Protein AF-A0A822GYK9-F1 (afdb_monomer_lite)

Structure (mmCIF, N/CA/C/O backbone):
data_AF-A0A822GYK9-F1
#
_entry.id   AF-A0A822GYK9-F1
#
loop_
_atom_site.group_PDB
_atom_site.id
_atom_site.type_symbol
_atom_site.label_atom_id
_atom_site.label_alt_id
_atom_site.label_comp_id
_atom_site.label_asym_id
_atom_site.label_entity_id
_atom_site.label_seq_id
_atom_site.pdbx_PDB_ins_code
_atom_site.Cartn_x
_atom_site.Cartn_y
_atom_site.Cartn_z
_atom_site.occupancy
_atom_site.B_iso_or_equiv
_atom_site.auth_seq_id
_atom_site.auth_comp_id
_atom_site.auth_asym_id
_atom_site.auth_atom_id
_atom_site.pdbx_PDB_model_num
ATOM 1 N N . LYS A 1 1 ? 25.473 5.5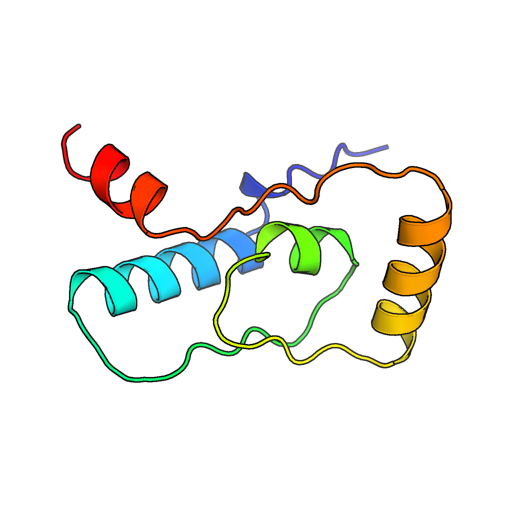69 -6.494 1.00 38.62 1 LYS A N 1
ATOM 2 C CA . LYS A 1 1 ? 24.092 5.032 -6.533 1.00 38.62 1 LYS A CA 1
ATOM 3 C C . LYS A 1 1 ? 23.459 5.454 -5.218 1.00 38.62 1 LYS A C 1
ATOM 5 O O . LYS A 1 1 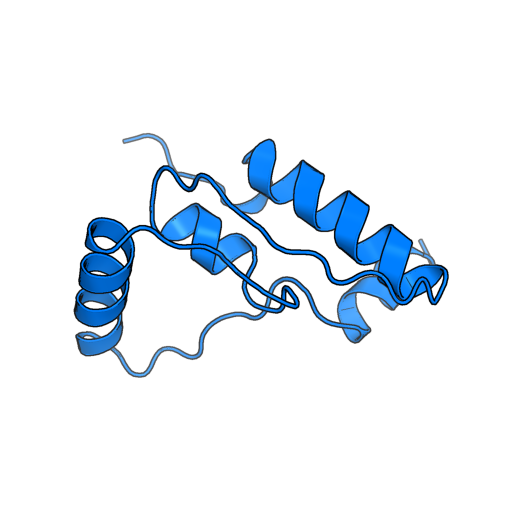? 24.000 5.057 -4.203 1.00 38.62 1 LYS A O 1
ATOM 10 N N . HIS A 1 2 ? 22.476 6.358 -5.216 1.00 43.25 2 HIS A N 1
ATOM 11 C CA . HIS A 1 2 ? 21.816 6.740 -3.964 1.00 43.25 2 HIS A CA 1
ATOM 12 C C . HIS A 1 2 ? 21.056 5.530 -3.427 1.00 43.25 2 HIS A C 1
ATOM 14 O O . HIS A 1 2 ? 20.229 4.963 -4.146 1.00 43.25 2 HIS A O 1
ATOM 20 N N . ASP A 1 3 ? 21.376 5.128 -2.202 1.00 54.81 3 ASP A N 1
ATOM 21 C CA . ASP A 1 3 ? 20.589 4.150 -1.470 1.00 54.81 3 ASP A CA 1
ATOM 22 C C . ASP A 1 3 ? 19.189 4.727 -1.276 1.00 54.81 3 ASP A C 1
ATOM 24 O O . ASP A 1 3 ? 19.000 5.791 -0.692 1.00 54.81 3 ASP A O 1
ATOM 28 N N . PHE A 1 4 ? 18.199 4.063 -1.868 1.00 64.31 4 PHE A N 1
ATOM 29 C CA . PHE A 1 4 ? 16.803 4.430 -1.685 1.00 64.31 4 PHE A CA 1
ATOM 30 C C . PHE A 1 4 ? 16.375 3.929 -0.308 1.00 64.31 4 PHE A C 1
ATOM 32 O O . PHE A 1 4 ? 16.105 2.734 -0.160 1.00 64.31 4 PHE A O 1
ATOM 39 N N . ASN A 1 5 ? 16.335 4.825 0.678 1.00 79.94 5 ASN A N 1
ATOM 40 C CA . ASN A 1 5 ? 15.740 4.532 1.972 1.00 79.94 5 ASN A CA 1
ATOM 41 C C . ASN A 1 5 ? 14.213 4.651 1.856 1.00 79.94 5 ASN A C 1
ATOM 43 O O . ASN A 1 5 ? 13.670 5.739 1.672 1.00 79.94 5 ASN A O 1
ATOM 47 N N . ILE A 1 6 ? 13.526 3.511 1.941 1.00 81.06 6 ILE A N 1
ATOM 48 C CA . ILE A 1 6 ? 12.063 3.416 1.840 1.00 81.06 6 ILE A CA 1
ATOM 49 C C . ILE A 1 6 ? 11.378 4.270 2.920 1.00 81.06 6 ILE A C 1
ATOM 51 O O . ILE A 1 6 ? 10.323 4.846 2.665 1.00 81.06 6 ILE A O 1
ATOM 55 N N . GLU A 1 7 ? 11.989 4.383 4.102 1.00 75.50 7 GLU A N 1
ATOM 56 C CA . GLU A 1 7 ? 11.429 5.111 5.247 1.00 75.50 7 GLU A CA 1
ATOM 57 C C . GLU A 1 7 ? 11.540 6.636 5.115 1.00 75.50 7 GLU A C 1
ATOM 59 O O . GLU A 1 7 ? 10.805 7.362 5.783 1.00 75.50 7 GLU A O 1
ATOM 64 N N . GLU A 1 8 ? 12.423 7.123 4.242 1.00 86.38 8 GLU A N 1
ATOM 65 C CA . GLU A 1 8 ? 12.638 8.553 3.988 1.00 86.38 8 GLU A CA 1
ATOM 66 C C . GLU A 1 8 ? 11.867 9.057 2.761 1.00 86.38 8 GLU A C 1
ATOM 68 O O . GLU A 1 8 ? 11.862 10.258 2.480 1.00 86.38 8 GLU A O 1
ATOM 73 N N . ASP A 1 9 ? 11.196 8.168 2.018 1.00 91.06 9 ASP A N 1
ATOM 74 C CA . ASP A 1 9 ? 10.379 8.588 0.885 1.00 91.06 9 ASP A CA 1
ATOM 75 C C . ASP A 1 9 ? 9.168 9.403 1.387 1.00 91.06 9 ASP A C 1
ATOM 77 O O . ASP A 1 9 ? 8.337 8.892 2.148 1.00 91.06 9 ASP A O 1
ATOM 81 N N . PRO A 1 10 ? 9.009 10.667 0.952 1.00 91.75 10 PRO A N 1
ATOM 82 C CA . PRO A 1 10 ? 7.979 11.553 1.489 1.00 91.75 10 PRO A CA 1
ATOM 83 C C . PRO A 1 10 ? 6.558 11.059 1.186 1.00 91.75 10 PRO A C 1
ATOM 85 O O . PRO A 1 10 ? 5.631 11.324 1.957 1.00 91.75 10 PRO A O 1
ATOM 88 N N . GLY A 1 11 ? 6.370 10.324 0.084 1.00 91.56 11 GLY A N 1
ATOM 89 C CA . GLY A 1 11 ? 5.096 9.702 -0.260 1.00 91.56 11 GLY A CA 1
ATOM 90 C C . GLY A 1 11 ? 4.766 8.552 0.687 1.00 91.56 11 GLY A C 1
ATOM 91 O O . GLY A 1 11 ? 3.670 8.520 1.253 1.00 91.56 11 GLY A O 1
ATOM 92 N N . VAL A 1 12 ? 5.733 7.659 0.923 1.00 92.00 12 VAL A N 1
ATOM 93 C CA . VAL A 1 12 ? 5.602 6.537 1.868 1.00 92.00 12 VAL A CA 1
ATOM 94 C C . VAL A 1 12 ? 5.336 7.049 3.286 1.00 92.00 12 VAL A C 1
ATOM 96 O O . VAL A 1 12 ? 4.381 6.604 3.927 1.00 92.00 12 VAL A O 1
ATOM 99 N N . MET A 1 13 ? 6.097 8.041 3.759 1.00 91.94 13 MET A N 1
ATOM 100 C CA . MET A 1 13 ? 5.888 8.668 5.071 1.00 91.94 13 MET A CA 1
ATOM 101 C C . MET A 1 13 ? 4.482 9.265 5.214 1.00 91.94 13 MET A C 1
ATOM 103 O O . MET A 1 13 ? 3.816 9.070 6.236 1.00 91.94 13 MET A O 1
ATOM 107 N N . SER A 1 14 ? 4.016 9.991 4.192 1.00 93.19 14 SER A N 1
ATOM 108 C CA . SER A 1 14 ? 2.707 10.648 4.210 1.00 93.19 14 SER A CA 1
ATOM 109 C C . SER A 1 14 ? 1.571 9.632 4.320 1.00 93.19 14 SER A C 1
ATOM 111 O O . SER A 1 14 ? 0.741 9.728 5.229 1.00 93.19 14 SER A O 1
ATOM 113 N N . VAL A 1 15 ? 1.570 8.615 3.451 1.00 93.94 15 VAL A N 1
ATOM 114 C CA . VAL A 1 15 ? 0.540 7.566 3.456 1.00 93.94 15 VAL A CA 1
ATOM 115 C C . VAL A 1 15 ? 0.595 6.760 4.749 1.00 93.94 15 VAL A C 1
ATOM 117 O O . VAL A 1 15 ? -0.451 6.504 5.337 1.00 93.94 15 VAL A O 1
ATOM 120 N N . THR A 1 16 ? 1.790 6.439 5.251 1.00 92.50 16 THR A N 1
ATOM 121 C CA . THR A 1 16 ? 1.969 5.726 6.526 1.00 92.50 16 THR A CA 1
ATOM 122 C C . THR A 1 16 ? 1.347 6.491 7.690 1.00 92.50 16 THR A C 1
ATOM 124 O O . THR A 1 16 ? 0.595 5.925 8.483 1.00 92.50 16 THR A O 1
ATOM 127 N N . ARG A 1 17 ? 1.603 7.803 7.781 1.00 92.38 17 ARG A N 1
ATOM 128 C CA . ARG A 1 17 ? 1.023 8.658 8.825 1.00 92.38 17 ARG A CA 1
ATOM 129 C C . ARG A 1 17 ? -0.503 8.707 8.736 1.00 92.38 17 ARG A C 1
ATOM 131 O O . ARG A 1 17 ? -1.168 8.571 9.759 1.00 92.38 17 ARG A O 1
ATOM 138 N N . ILE A 1 18 ? -1.051 8.883 7.532 1.00 94.00 18 ILE A N 1
ATOM 139 C CA . ILE A 1 18 ? -2.504 8.923 7.302 1.00 94.00 18 ILE A CA 1
ATOM 140 C C . ILE A 1 18 ? -3.136 7.576 7.661 1.00 94.00 18 ILE A C 1
ATOM 142 O O . ILE A 1 18 ? -4.096 7.531 8.425 1.00 94.00 18 ILE A O 1
ATOM 146 N N . HIS A 1 19 ? -2.572 6.476 7.164 1.00 93.88 19 HIS A N 1
ATOM 147 C CA . HIS A 1 19 ? -3.051 5.128 7.437 1.00 93.88 19 HIS A CA 1
ATOM 148 C C . HIS A 1 19 ? -3.081 4.842 8.941 1.00 93.88 19 HIS A C 1
ATOM 150 O O . HIS A 1 19 ? -4.119 4.450 9.475 1.00 93.88 19 HIS A O 1
ATOM 156 N N . ASN A 1 20 ? -1.980 5.114 9.646 1.00 91.88 20 ASN A N 1
ATOM 157 C CA . ASN A 1 20 ? -1.891 4.883 11.086 1.00 91.88 20 ASN A CA 1
ATOM 158 C C . ASN A 1 20 ? -2.916 5.716 11.857 1.00 91.88 20 ASN A C 1
ATOM 160 O O . ASN A 1 20 ? -3.611 5.166 12.707 1.00 91.88 20 ASN A O 1
ATOM 164 N N . TYR A 1 21 ? -3.084 6.994 11.505 1.00 93.56 21 TYR A N 1
ATOM 165 C CA . TYR A 1 21 ? -4.104 7.847 12.114 1.00 93.56 21 TYR A CA 1
ATOM 166 C C . TYR A 1 21 ? -5.515 7.267 11.936 1.00 93.56 21 TYR A C 1
ATOM 168 O O . TYR A 1 21 ? -6.282 7.197 12.896 1.00 93.56 21 TYR A O 1
ATOM 176 N N . TYR A 1 22 ? -5.852 6.788 10.736 1.00 94.25 22 TYR A N 1
ATOM 177 C CA . TYR A 1 22 ? -7.173 6.220 10.457 1.00 94.25 22 TYR A CA 1
ATOM 178 C C . TYR A 1 22 ? -7.406 4.927 11.242 1.00 94.25 22 TYR A C 1
ATOM 180 O O . TYR A 1 22 ? -8.468 4.759 11.843 1.00 94.25 22 TYR A O 1
ATOM 188 N N . LYS A 1 23 ? -6.411 4.031 11.296 1.00 90.44 23 LYS A N 1
ATOM 189 C CA . LYS A 1 23 ? -6.530 2.766 12.037 1.00 90.44 23 LYS A CA 1
ATOM 190 C C . LYS A 1 23 ? -6.560 2.965 13.553 1.00 90.44 23 LYS A C 1
ATOM 192 O O . LYS A 1 23 ? -7.289 2.236 14.216 1.00 90.44 23 LYS A O 1
ATOM 197 N N . GLN A 1 24 ? -5.817 3.935 14.091 1.00 91.00 24 GLN A N 1
ATOM 198 C CA . GLN A 1 24 ? -5.822 4.272 15.523 1.00 91.00 24 GLN A CA 1
ATOM 199 C C . GLN A 1 24 ? -7.151 4.878 15.976 1.00 91.00 24 GLN A C 1
ATOM 201 O O . GLN A 1 24 ? -7.623 4.569 17.063 1.00 91.00 24 GLN A O 1
ATOM 206 N N . ASN A 1 25 ? -7.765 5.717 15.139 1.00 92.69 25 ASN A N 1
ATOM 207 C CA . ASN A 1 25 ? -9.033 6.382 15.448 1.00 92.69 25 ASN A CA 1
ATOM 208 C C . ASN A 1 25 ? -10.260 5.585 14.968 1.00 92.69 25 ASN A C 1
ATOM 210 O O . ASN A 1 25 ? -11.364 6.122 14.915 1.00 92.69 25 ASN A O 1
ATOM 214 N N . ASN A 1 26 ? -10.080 4.314 14.584 1.00 92.38 26 ASN A N 1
ATOM 215 C CA . ASN A 1 26 ? -11.132 3.433 14.068 1.00 92.38 26 ASN A CA 1
ATOM 216 C C . ASN A 1 26 ? -11.971 4.057 12.929 1.00 92.38 26 ASN A C 1
ATOM 218 O O . ASN A 1 26 ? -13.161 3.762 12.775 1.00 92.38 26 ASN A O 1
ATOM 222 N N . ILE A 1 27 ? -11.351 4.899 12.100 1.00 95.19 27 ILE A N 1
ATOM 223 C CA . ILE A 1 27 ? -11.991 5.511 10.936 1.00 95.19 27 ILE A CA 1
ATOM 224 C C . ILE A 1 27 ? -12.096 4.444 9.842 1.00 95.19 27 ILE A C 1
ATOM 226 O O . ILE A 1 27 ? -11.101 3.845 9.438 1.00 95.19 27 ILE A O 1
ATOM 230 N N . LYS A 1 28 ? -13.318 4.189 9.360 1.00 94.31 28 LYS A N 1
ATOM 231 C CA . LYS A 1 28 ? -13.620 3.084 8.428 1.00 94.31 28 LYS A CA 1
ATOM 232 C C . LYS A 1 28 ? -13.230 3.350 6.973 1.00 94.31 28 LYS A C 1
ATOM 234 O O . LYS A 1 28 ? -13.338 2.447 6.148 1.00 94.31 28 LYS A O 1
ATOM 239 N N . THR A 1 29 ? -12.832 4.574 6.643 1.00 96.44 29 THR A N 1
ATOM 240 C CA . THR A 1 29 ? -12.439 4.945 5.283 1.00 96.44 29 THR A CA 1
ATOM 241 C C . THR A 1 29 ? -11.264 4.092 4.818 1.00 96.44 29 THR A C 1
ATOM 243 O O . THR A 1 29 ? -10.259 3.966 5.518 1.00 96.44 29 THR A O 1
ATOM 246 N N . VAL A 1 30 ? -11.398 3.528 3.621 1.00 94.56 30 VAL A N 1
ATOM 247 C CA . VAL A 1 30 ? -10.359 2.721 2.981 1.00 94.56 30 VAL A CA 1
ATOM 248 C C . VAL A 1 30 ? -9.239 3.632 2.493 1.00 94.56 30 VAL A C 1
ATOM 250 O O . VAL A 1 30 ? -9.495 4.611 1.790 1.00 94.56 30 VAL A O 1
ATOM 253 N N . ILE A 1 31 ? -7.997 3.302 2.844 1.00 95.25 31 ILE A N 1
ATOM 254 C CA . ILE A 1 31 ? -6.824 4.027 2.356 1.00 95.25 31 ILE A CA 1
ATOM 255 C C . ILE A 1 31 ? -6.287 3.326 1.110 1.00 95.25 31 ILE A C 1
ATOM 257 O O . ILE A 1 31 ? -5.907 2.159 1.159 1.00 95.25 31 ILE A O 1
ATOM 261 N N . MET A 1 32 ? -6.244 4.052 -0.009 1.00 97.00 32 MET A N 1
ATOM 262 C CA . MET A 1 32 ? -5.729 3.543 -1.278 1.00 97.00 32 MET A CA 1
ATOM 263 C C . MET A 1 32 ? -4.523 4.361 -1.740 1.00 97.00 32 MET A C 1
ATOM 265 O O . MET A 1 32 ? -4.667 5.513 -2.149 1.00 97.00 32 MET A O 1
ATOM 269 N N . GLY A 1 33 ? -3.331 3.764 -1.687 1.00 95.38 33 GLY A N 1
ATOM 270 C CA . GLY A 1 33 ? -2.117 4.382 -2.228 1.00 95.38 33 GLY A CA 1
ATOM 271 C C . GLY A 1 33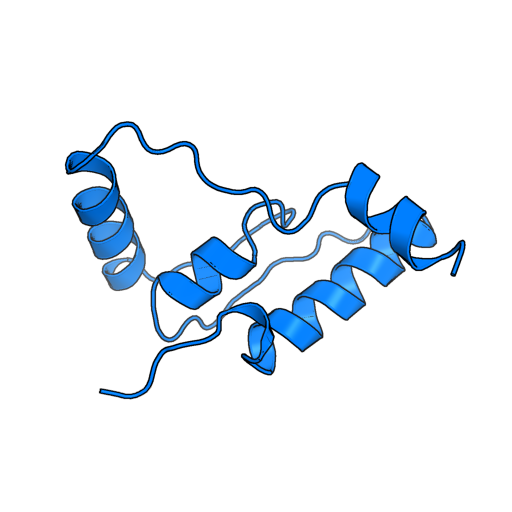 ? -2.139 4.380 -3.758 1.00 95.38 33 GLY A C 1
ATOM 272 O O . GLY A 1 33 ? -2.556 3.397 -4.367 1.00 95.38 33 GLY A O 1
ATOM 273 N N . ALA A 1 34 ? -1.693 5.459 -4.396 1.00 95.75 34 ALA A N 1
ATOM 274 C CA . ALA A 1 34 ? -1.669 5.588 -5.853 1.00 95.75 34 ALA A CA 1
ATOM 275 C C . ALA A 1 34 ? -0.460 6.413 -6.319 1.00 95.75 34 ALA A C 1
ATOM 277 O O . ALA A 1 34 ? 0.191 7.080 -5.519 1.00 95.75 34 ALA A O 1
ATOM 278 N N . SER A 1 35 ? -0.211 6.422 -7.634 1.00 94.38 35 SER A N 1
ATOM 279 C CA . SER A 1 35 ? 0.843 7.231 -8.275 1.00 94.38 35 SER A CA 1
ATOM 280 C C . SER A 1 35 ? 2.274 6.858 -7.851 1.00 94.38 35 SER A C 1
ATOM 282 O O . SER A 1 35 ? 3.085 7.698 -7.462 1.00 94.38 35 SER A O 1
ATOM 284 N N . PHE A 1 36 ? 2.602 5.571 -7.954 1.00 95.12 36 PHE A N 1
ATOM 285 C CA . PHE A 1 36 ? 3.937 5.055 -7.653 1.00 95.12 36 PHE A CA 1
ATOM 286 C C . PHE A 1 36 ? 4.951 5.383 -8.757 1.00 95.12 36 PHE A C 1
ATOM 288 O O . PHE A 1 36 ? 4.644 5.332 -9.950 1.00 95.12 36 PHE A O 1
ATOM 295 N N . ARG A 1 37 ? 6.189 5.688 -8.358 1.00 92.94 37 ARG A N 1
ATOM 296 C CA . ARG A 1 37 ? 7.327 5.935 -9.261 1.00 92.94 37 ARG A CA 1
ATOM 297 C C . ARG A 1 37 ? 8.207 4.706 -9.452 1.00 92.94 37 ARG A C 1
ATOM 299 O O . ARG A 1 37 ? 8.865 4.587 -10.481 1.00 92.94 37 ARG A O 1
ATOM 306 N N . ASN A 1 38 ? 8.236 3.814 -8.468 1.00 91.00 38 ASN A N 1
ATOM 307 C CA . ASN A 1 38 ? 9.036 2.595 -8.477 1.00 91.00 38 ASN A CA 1
ATOM 308 C C . ASN A 1 38 ? 8.416 1.534 -7.553 1.00 91.00 38 ASN A C 1
ATOM 310 O O . ASN A 1 38 ? 7.569 1.847 -6.715 1.00 91.00 38 ASN A O 1
ATOM 314 N N . ILE A 1 39 ? 8.865 0.285 -7.691 1.00 91.75 39 ILE A N 1
ATOM 315 C CA . ILE A 1 39 ? 8.365 -0.840 -6.889 1.00 91.75 39 ILE A CA 1
ATOM 316 C C . ILE A 1 39 ? 8.689 -0.712 -5.393 1.00 91.75 39 ILE A C 1
ATOM 318 O O . ILE A 1 39 ? 7.928 -1.196 -4.564 1.00 91.75 39 ILE A O 1
ATOM 322 N N . LYS A 1 40 ? 9.762 -0.000 -5.019 1.00 89.81 40 LYS A N 1
ATOM 323 C CA . LYS A 1 40 ? 10.168 0.157 -3.613 1.00 89.81 40 LYS A CA 1
ATOM 324 C C . LYS A 1 40 ? 9.159 0.977 -2.804 1.00 89.81 40 LYS A C 1
ATOM 326 O O . LYS A 1 40 ? 8.917 0.654 -1.649 1.00 89.81 40 LYS A O 1
ATOM 331 N N . GLN A 1 41 ? 8.519 1.978 -3.413 1.00 92.44 41 GLN A N 1
ATOM 332 C CA . GLN A 1 41 ? 7.414 2.720 -2.783 1.00 92.44 41 GLN A CA 1
ATOM 333 C C . GLN A 1 41 ? 6.186 1.834 -2.528 1.00 92.44 41 GLN A C 1
ATOM 335 O O . GLN A 1 41 ? 5.490 2.020 -1.534 1.00 92.44 41 GLN A O 1
ATOM 340 N N . ILE A 1 42 ? 5.926 0.870 -3.417 1.00 92.69 42 ILE A N 1
ATOM 341 C CA . ILE A 1 42 ? 4.826 -0.092 -3.264 1.00 92.69 42 ILE A CA 1
ATOM 342 C C . ILE A 1 42 ? 5.137 -1.031 -2.096 1.00 92.69 42 ILE A C 1
ATOM 344 O O . ILE A 1 42 ? 4.307 -1.201 -1.207 1.00 92.69 42 ILE A O 1
ATOM 348 N N . LEU A 1 43 ? 6.355 -1.582 -2.066 1.00 90.56 43 LEU A N 1
ATOM 349 C CA . LEU A 1 43 ? 6.821 -2.453 -0.986 1.00 90.56 43 LEU A CA 1
ATOM 350 C C . LEU A 1 43 ? 6.828 -1.729 0.368 1.00 90.56 43 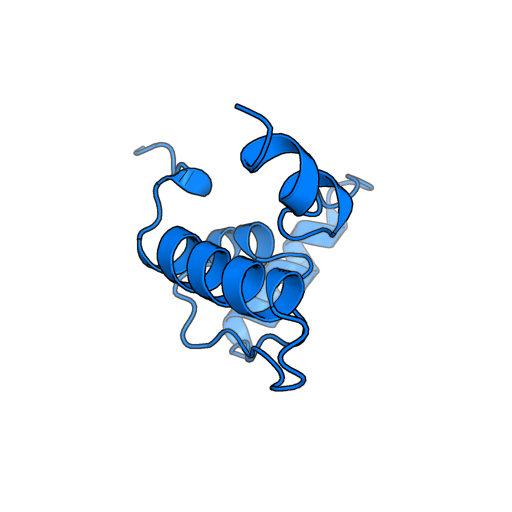LEU A C 1
ATOM 352 O O . LEU A 1 43 ? 6.375 -2.297 1.353 1.00 90.56 43 LEU A O 1
ATOM 356 N N . GLY A 1 44 ? 7.223 -0.454 0.406 1.00 89.56 44 GLY A N 1
ATOM 357 C CA . GLY A 1 44 ? 7.166 0.384 1.610 1.00 89.56 44 GLY A CA 1
ATOM 358 C C . GLY A 1 44 ? 5.764 0.650 2.158 1.00 89.56 44 GLY A C 1
ATOM 359 O O . GLY A 1 44 ? 5.624 1.123 3.281 1.00 89.56 44 GLY A O 1
ATOM 360 N N . LEU A 1 45 ? 4.722 0.341 1.385 1.00 92.44 45 LEU A N 1
ATOM 361 C CA . LEU A 1 45 ? 3.323 0.430 1.797 1.00 92.44 45 LEU A CA 1
ATOM 362 C C . LEU A 1 45 ? 2.646 -0.948 1.839 1.00 92.44 45 LEU A C 1
ATOM 364 O O . LEU A 1 45 ? 1.416 -1.036 1.870 1.00 92.44 45 LEU A O 1
ATOM 368 N N . ALA A 1 46 ? 3.429 -2.033 1.878 1.00 91.25 46 ALA A N 1
ATOM 369 C CA . ALA A 1 46 ? 2.911 -3.377 2.091 1.00 91.25 46 ALA A CA 1
ATOM 370 C C . ALA A 1 46 ? 2.148 -3.447 3.426 1.00 91.25 46 ALA A C 1
ATOM 372 O O . ALA A 1 46 ? 2.699 -3.167 4.494 1.00 91.25 46 ALA A O 1
ATOM 373 N N . GLY A 1 47 ? 0.866 -3.814 3.350 1.00 89.75 47 GLY A N 1
ATOM 374 C CA . GLY A 1 47 ? -0.078 -3.790 4.473 1.00 89.75 47 GLY A CA 1
ATOM 375 C C . GLY A 1 47 ? -1.103 -2.648 4.428 1.00 89.75 47 GLY A C 1
ATOM 376 O O . GLY A 1 47 ? -2.003 -2.616 5.263 1.00 89.75 47 GLY A O 1
ATOM 377 N N . CYS A 1 48 ? -1.007 -1.733 3.454 1.00 93.38 48 CYS A N 1
ATOM 378 C CA . CYS A 1 48 ? -2.085 -0.788 3.146 1.00 93.38 48 CYS A CA 1
ATOM 379 C C . CYS A 1 48 ? -3.361 -1.536 2.713 1.00 93.38 48 CYS A C 1
ATOM 381 O O . CYS A 1 48 ? -3.272 -2.640 2.175 1.00 93.38 48 CYS A O 1
ATOM 383 N N . ASP A 1 49 ? -4.539 -0.924 2.889 1.00 92.81 49 ASP A N 1
ATOM 384 C CA . ASP A 1 49 ? -5.810 -1.565 2.525 1.00 92.81 49 ASP A CA 1
ATOM 385 C C . ASP A 1 49 ? -5.882 -1.867 1.021 1.00 92.81 49 ASP A C 1
ATOM 387 O O . ASP A 1 49 ? -6.262 -2.967 0.628 1.00 92.81 49 ASP A O 1
ATOM 391 N N . LEU A 1 50 ? -5.527 -0.882 0.186 1.00 95.50 50 LEU A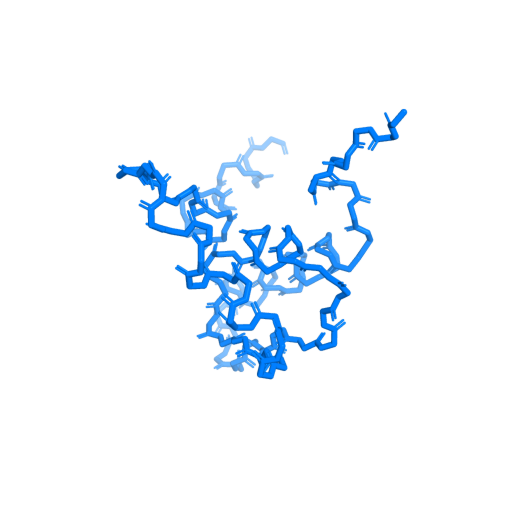 N 1
ATOM 392 C CA . LEU A 1 50 ? -5.521 -0.986 -1.272 1.00 95.50 50 LEU A CA 1
ATOM 393 C C . LEU A 1 50 ? -4.335 -0.218 -1.874 1.00 95.50 50 LEU A C 1
ATOM 395 O O . LEU A 1 50 ? -3.867 0.786 -1.329 1.00 95.50 50 LEU A O 1
ATOM 399 N N . LEU A 1 51 ? -3.884 -0.652 -3.052 1.00 96.31 51 LEU A N 1
ATOM 400 C CA . LEU A 1 51 ? -2.862 0.031 -3.847 1.00 96.31 51 LEU A CA 1
ATOM 401 C C . LEU A 1 51 ? -3.287 0.032 -5.321 1.00 96.31 51 LEU A C 1
ATOM 403 O O . LEU A 1 51 ? -3.566 -1.017 -5.894 1.00 96.31 51 LEU A O 1
ATOM 407 N N . THR A 1 52 ? -3.322 1.208 -5.946 1.00 96.75 52 THR A N 1
ATOM 408 C CA . THR A 1 52 ? -3.528 1.354 -7.393 1.00 96.75 52 THR A CA 1
ATOM 409 C C . THR A 1 52 ? -2.177 1.441 -8.087 1.00 96.75 52 THR A C 1
ATOM 411 O O . THR A 1 52 ? -1.473 2.449 -7.988 1.00 96.75 52 THR A O 1
ATOM 414 N N . ILE A 1 53 ? -1.815 0.373 -8.792 1.00 96.44 53 ILE A N 1
ATOM 415 C CA . ILE A 1 53 ? -0.493 0.178 -9.389 1.00 96.44 53 ILE A CA 1
ATOM 416 C C . ILE A 1 53 ? -0.628 0.177 -10.915 1.00 96.44 53 ILE A C 1
ATOM 418 O O . ILE A 1 53 ? -1.570 -0.392 -11.462 1.00 96.44 53 ILE A O 1
ATOM 422 N N . SER A 1 54 ? 0.303 0.828 -11.616 1.00 96.81 54 SER A N 1
ATOM 423 C CA . SER A 1 54 ? 0.318 0.807 -13.082 1.00 96.81 54 SER A CA 1
ATOM 424 C C . SER A 1 54 ? 0.762 -0.567 -13.609 1.00 96.81 54 SER A C 1
ATOM 426 O O . SER A 1 54 ? 1.607 -1.201 -12.973 1.00 96.81 54 SER A O 1
ATOM 428 N N . PRO A 1 55 ? 0.288 -1.013 -14.791 1.00 96.31 55 PRO A N 1
ATOM 429 C CA . PRO A 1 55 ? 0.655 -2.324 -15.338 1.00 96.31 55 PRO A CA 1
ATOM 430 C C . PRO A 1 55 ? 2.171 -2.549 -15.407 1.00 96.31 55 PRO A C 1
ATOM 432 O O . PRO A 1 55 ? 2.672 -3.570 -14.958 1.00 96.31 55 PRO A O 1
ATOM 435 N N . LYS A 1 56 ? 2.924 -1.523 -15.825 1.00 94.94 56 LYS A N 1
ATOM 436 C CA . LYS A 1 56 ? 4.392 -1.567 -15.884 1.00 94.94 56 LYS A CA 1
ATOM 437 C C . LYS A 1 56 ? 5.047 -1.888 -14.535 1.00 94.94 56 LYS A C 1
ATOM 439 O O . LYS A 1 56 ? 6.029 -2.620 -14.493 1.00 94.94 56 LYS A O 1
ATOM 444 N N . LEU A 1 57 ? 4.562 -1.294 -13.443 1.00 94.56 57 LEU A N 1
ATOM 445 C CA . LEU A 1 57 ? 5.111 -1.550 -12.107 1.00 94.56 57 LEU A CA 1
ATOM 446 C C . LEU A 1 57 ? 4.663 -2.911 -11.571 1.00 94.56 57 LEU A C 1
ATOM 448 O O . LEU A 1 57 ? 5.406 -3.535 -10.819 1.00 94.56 57 LEU A O 1
ATOM 452 N N . LEU A 1 58 ? 3.482 -3.378 -11.980 1.00 93.50 58 LEU A N 1
ATOM 453 C CA . LEU A 1 58 ? 2.992 -4.709 -11.644 1.00 93.50 58 LEU A CA 1
ATOM 454 C C . LEU A 1 58 ? 3.857 -5.801 -12.285 1.00 93.50 58 LEU A C 1
ATOM 456 O O . LEU A 1 58 ? 4.265 -6.730 -11.594 1.00 93.50 58 LEU A O 1
ATOM 460 N N . ASP A 1 59 ? 4.222 -5.637 -13.559 1.00 93.75 59 ASP A N 1
ATOM 461 C CA . ASP A 1 59 ? 5.139 -6.549 -14.255 1.00 93.75 59 ASP A CA 1
ATOM 462 C C . ASP A 1 59 ? 6.515 -6.583 -13.575 1.00 93.75 59 ASP A C 1
ATOM 464 O O . ASP A 1 59 ? 7.101 -7.646 -13.381 1.00 93.75 59 ASP A O 1
ATOM 468 N N . GLN A 1 60 ? 7.024 -5.419 -13.152 1.00 91.38 60 GLN A N 1
ATOM 469 C CA . GLN A 1 60 ? 8.283 -5.337 -12.407 1.00 91.38 60 GLN A CA 1
ATOM 470 C C . GLN A 1 60 ? 8.215 -6.067 -11.061 1.00 91.38 60 GLN A C 1
ATOM 472 O O . GLN A 1 60 ? 9.158 -6.774 -10.717 1.00 91.38 60 GLN A O 1
ATOM 477 N N . LEU A 1 61 ? 7.111 -5.932 -10.319 1.00 88.88 61 LEU A N 1
ATOM 478 C CA . LEU A 1 61 ? 6.898 -6.672 -9.071 1.00 88.88 61 LEU A CA 1
ATOM 479 C C . LEU A 1 61 ? 6.852 -8.183 -9.311 1.00 88.88 61 LEU A C 1
ATOM 481 O O . LEU A 1 61 ? 7.486 -8.937 -8.577 1.00 88.88 61 LEU A O 1
ATOM 485 N N . ALA A 1 62 ? 6.135 -8.622 -10.347 1.00 88.06 62 ALA A N 1
ATOM 486 C CA . ALA A 1 62 ? 6.027 -10.036 -10.686 1.00 88.06 62 ALA A CA 1
ATOM 487 C C . ALA A 1 62 ? 7.397 -10.649 -11.019 1.00 88.06 62 ALA A C 1
ATOM 489 O O . ALA A 1 62 ? 7.694 -11.758 -10.583 1.00 88.06 62 ALA A O 1
ATOM 490 N N . LEU A 1 63 ? 8.251 -9.915 -11.741 1.00 86.62 63 LEU A N 1
ATOM 491 C CA . LEU A 1 63 ? 9.608 -10.354 -12.069 1.00 86.62 63 LEU A CA 1
ATOM 492 C C . LEU A 1 63 ? 10.528 -10.397 -10.843 1.00 86.62 63 LEU A C 1
ATOM 494 O O . LEU A 1 63 ? 11.312 -11.337 -10.714 1.00 86.62 63 LEU A O 1
ATOM 498 N N . GLU A 1 64 ? 10.434 -9.423 -9.936 1.00 78.88 64 GLU A N 1
ATOM 499 C CA . GLU A 1 64 ? 11.267 -9.384 -8.725 1.00 78.88 64 GLU A CA 1
ATOM 500 C C . GLU A 1 64 ? 10.971 -10.581 -7.802 1.00 78.88 64 GLU A C 1
ATOM 502 O O . GLU A 1 64 ? 11.888 -11.229 -7.301 1.00 78.88 64 GLU A O 1
ATOM 507 N N . HIS A 1 65 ? 9.695 -10.961 -7.673 1.00 62.84 65 HIS A N 1
ATOM 508 C CA . HIS A 1 65 ? 9.252 -12.094 -6.852 1.00 62.84 65 HIS A CA 1
ATOM 509 C C . HIS A 1 65 ? 9.641 -13.482 -7.381 1.00 62.84 65 HIS A C 1
ATOM 511 O O . HIS A 1 65 ? 9.454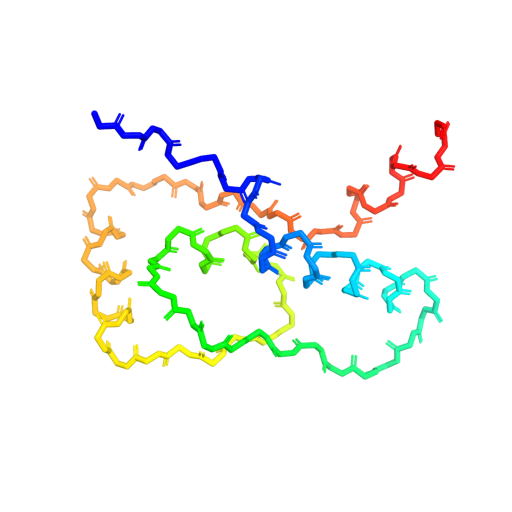 -14.470 -6.674 1.00 62.84 65 HIS A O 1
ATOM 517 N N . THR A 1 66 ? 10.200 -13.588 -8.590 1.00 55.47 66 THR A N 1
ATOM 518 C CA . THR A 1 66 ? 10.702 -14.876 -9.103 1.00 55.47 66 THR A CA 1
ATOM 519 C C . THR A 1 66 ? 12.091 -15.239 -8.587 1.00 55.47 66 THR A C 1
ATOM 521 O O . THR A 1 66 ? 12.524 -16.370 -8.801 1.00 55.47 66 THR A O 1
ATOM 524 N N . LYS A 1 67 ? 12.804 -14.309 -7.935 1.00 53.91 67 LYS A N 1
ATOM 525 C CA . LYS A 1 67 ? 14.226 -14.507 -7.642 1.00 53.91 67 LYS A CA 1
ATOM 526 C C . LYS A 1 67 ? 14.526 -15.145 -6.299 1.00 53.91 67 LYS A C 1
ATOM 528 O O . LYS A 1 67 ? 15.457 -15.931 -6.266 1.00 53.91 67 LYS A O 1
ATOM 533 N N . ASP A 1 68 ? 13.720 -14.935 -5.266 1.00 51.44 68 ASP A N 1
ATOM 534 C CA . ASP A 1 68 ? 13.911 -15.601 -3.980 1.00 51.44 68 ASP A CA 1
ATOM 535 C C . ASP A 1 68 ? 12.581 -15.667 -3.221 1.00 51.44 68 ASP A C 1
ATOM 537 O O . ASP A 1 68 ? 11.773 -14.741 -3.277 1.00 51.44 68 ASP A O 1
ATOM 541 N N . ASN A 1 69 ? 12.352 -16.755 -2.477 1.00 54.69 69 ASN A N 1
ATOM 542 C CA . ASN A 1 69 ? 11.242 -16.911 -1.521 1.00 54.69 69 ASN A CA 1
ATOM 543 C C . ASN A 1 69 ? 11.386 -15.958 -0.307 1.00 54.69 69 ASN A C 1
ATOM 545 O O . ASN A 1 69 ? 11.127 -16.341 0.839 1.00 54.69 69 ASN A O 1
ATOM 549 N N . GLU A 1 70 ? 11.851 -14.729 -0.525 1.00 62.16 70 GLU A N 1
ATOM 550 C CA . GLU A 1 70 ? 11.981 -13.716 0.508 1.00 62.16 70 GLU A CA 1
ATOM 551 C C . GLU A 1 70 ? 10.590 -13.282 0.965 1.00 62.16 70 GLU A C 1
ATOM 553 O O . GLU A 1 70 ? 9.735 -12.837 0.193 1.00 62.16 70 GLU A O 1
ATOM 558 N N . LYS A 1 71 ? 10.349 -13.446 2.266 1.00 66.69 71 LYS A N 1
ATOM 559 C CA . LYS A 1 71 ? 9.127 -12.969 2.904 1.00 66.69 71 LYS A CA 1
ATOM 560 C C . LYS A 1 71 ? 9.066 -11.453 2.752 1.00 66.69 71 LYS A C 1
ATOM 562 O O . LYS A 1 71 ? 9.955 -10.750 3.221 1.00 66.69 71 LYS A O 1
ATOM 567 N N . ILE A 1 72 ? 7.985 -10.959 2.155 1.00 72.69 72 ILE A N 1
ATOM 568 C CA . ILE A 1 72 ? 7.709 -9.523 2.086 1.00 72.69 72 ILE A CA 1
ATOM 569 C C . ILE A 1 72 ? 7.616 -8.979 3.513 1.00 72.69 72 ILE A C 1
ATOM 571 O O . ILE A 1 72 ? 6.791 -9.438 4.309 1.00 72.69 72 ILE A O 1
ATOM 575 N N . GLN A 1 73 ? 8.445 -7.987 3.832 1.00 79.06 73 GLN A N 1
ATOM 576 C CA . GLN A 1 73 ? 8.315 -7.232 5.070 1.00 79.06 73 GLN A CA 1
ATOM 577 C C . GLN A 1 73 ? 7.022 -6.409 5.022 1.00 79.06 73 GLN A C 1
ATOM 579 O O . GLN A 1 73 ? 6.837 -5.566 4.148 1.00 79.06 73 GLN A O 1
ATOM 584 N N . ILE A 1 74 ? 6.119 -6.649 5.973 1.00 81.31 74 ILE A N 1
ATOM 585 C CA . ILE A 1 74 ? 4.908 -5.840 6.135 1.00 81.31 74 ILE A CA 1
ATOM 586 C C . ILE A 1 74 ? 5.287 -4.564 6.898 1.00 81.31 74 ILE A C 1
ATOM 588 O O . ILE A 1 74 ? 5.742 -4.639 8.042 1.00 81.31 74 ILE A O 1
ATOM 592 N N . TYR A 1 75 ? 5.083 -3.406 6.267 1.00 81.88 75 TYR A N 1
ATOM 593 C CA . TYR A 1 75 ? 5.407 -2.083 6.820 1.00 81.88 75 TYR A CA 1
ATOM 594 C C . TYR A 1 75 ? 4.226 -1.415 7.526 1.00 81.88 75 TYR A C 1
ATOM 596 O O . TYR A 1 75 ? 4.417 -0.585 8.410 1.00 81.88 75 TYR A O 1
ATOM 604 N N . LEU A 1 76 ? 3.000 -1.757 7.130 1.00 84.62 76 LEU A N 1
ATOM 605 C CA . LEU A 1 76 ? 1.779 -1.230 7.727 1.00 84.62 76 LEU A CA 1
ATOM 606 C C . LEU A 1 76 ? 1.032 -2.368 8.417 1.00 84.62 76 LEU A C 1
ATOM 608 O O . LEU A 1 76 ? 0.213 -3.052 7.808 1.00 84.62 76 LEU A O 1
ATOM 612 N N . ASN A 1 77 ? 1.311 -2.590 9.702 1.00 79.38 77 ASN A N 1
ATOM 613 C CA . ASN A 1 77 ? 0.569 -3.557 10.509 1.00 79.38 77 ASN A CA 1
ATOM 614 C C . ASN A 1 77 ? 0.040 -2.946 11.817 1.00 79.38 77 ASN A C 1
ATOM 616 O O . ASN A 1 77 ? 0.516 -1.922 12.304 1.00 79.38 77 ASN A O 1
ATOM 620 N N . LYS A 1 78 ? -0.984 -3.582 12.400 1.00 66.44 78 LYS A N 1
ATOM 621 C CA . LYS A 1 78 ? -1.626 -3.114 13.642 1.00 66.44 78 LYS A CA 1
ATOM 622 C C . LYS A 1 78 ? -0.709 -3.184 14.870 1.00 66.44 78 LYS A C 1
ATOM 624 O O . LYS A 1 78 ? -0.956 -2.473 15.840 1.00 66.44 78 LYS A O 1
ATOM 629 N N . GLU A 1 79 ? 0.322 -4.025 14.846 1.00 61.47 79 GLU A N 1
ATOM 630 C CA . GLU A 1 79 ? 1.240 -4.232 15.974 1.00 61.47 79 GLU A CA 1
ATOM 631 C C . GLU A 1 79 ? 2.260 -3.087 16.091 1.00 61.47 79 GLU A C 1
ATOM 633 O O . GLU A 1 79 ? 2.479 -2.558 17.181 1.00 61.47 79 GLU A O 1
ATOM 638 N N . GLN A 1 80 ? 2.795 -2.614 14.963 1.00 60.25 80 GLN A N 1
ATOM 639 C CA . GLN A 1 80 ? 3.710 -1.470 14.866 1.00 60.25 80 GLN A CA 1
ATOM 640 C C . GLN A 1 80 ? 3.033 -0.147 15.250 1.00 60.25 80 GLN A C 1
ATOM 642 O O . GLN A 1 80 ? 3.677 0.755 15.785 1.00 60.25 80 GLN A O 1
ATOM 647 N N . ILE A 1 81 ? 1.719 -0.040 15.033 1.00 64.06 81 ILE A N 1
ATOM 648 C CA . ILE A 1 81 ? 0.918 1.137 15.393 1.00 64.06 81 ILE A CA 1
ATOM 649 C C . ILE A 1 81 ? 0.866 1.358 16.915 1.00 64.06 81 ILE A C 1
ATOM 651 O O . ILE A 1 81 ? 0.827 2.508 17.355 1.00 64.06 81 ILE A O 1
ATOM 655 N N . LYS A 1 82 ? 0.876 0.284 17.719 1.00 53.81 82 LYS A N 1
ATOM 656 C CA . LYS A 1 82 ? 0.815 0.370 19.189 1.00 53.81 82 LYS A CA 1
ATOM 657 C C . LYS A 1 82 ? 2.157 0.767 19.810 1.00 53.81 82 LYS A C 1
ATOM 659 O O . LYS A 1 82 ? 2.188 1.617 20.690 1.00 53.81 82 LYS A O 1
ATOM 664 N N . GLN A 1 83 ? 3.266 0.232 19.298 1.00 52.34 83 GLN A N 1
ATOM 665 C CA . GLN A 1 83 ? 4.604 0.463 19.867 1.00 52.34 83 GLN A CA 1
ATOM 666 C C . GLN A 1 83 ? 5.086 1.920 19.766 1.00 52.34 83 GLN A C 1
ATOM 668 O O . GLN A 1 83 ? 5.908 2.353 20.568 1.00 52.34 83 GLN A O 1
ATOM 673 N N . LYS A 1 84 ? 4.592 2.690 18.788 1.00 52.47 84 LYS A N 1
ATOM 674 C CA . LYS A 1 84 ? 5.008 4.089 18.583 1.00 52.47 84 LYS A CA 1
ATOM 675 C C . LYS A 1 84 ? 4.276 5.094 19.480 1.00 52.47 84 LYS A C 1
ATOM 677 O O . LYS A 1 84 ? 4.675 6.248 19.506 1.00 52.47 84 LYS A O 1
ATOM 682 N N . HIS A 1 85 ? 3.210 4.673 20.163 1.00 47.97 85 HIS A N 1
ATOM 683 C CA . HIS A 1 85 ? 2.369 5.541 20.994 1.00 47.97 85 HIS A CA 1
ATOM 684 C C . HIS A 1 85 ? 2.707 5.451 22.496 1.00 47.97 85 HIS A C 1
ATOM 686 O O . HIS A 1 85 ? 2.238 6.278 23.273 1.00 47.97 85 HIS A O 1
ATOM 692 N N . GLU A 1 86 ? 3.513 4.457 22.893 1.00 41.91 86 GLU A N 1
ATOM 693 C CA . GLU A 1 86 ? 3.998 4.233 24.268 1.00 41.91 86 GLU A CA 1
ATOM 694 C C . GLU A 1 86 ? 5.422 4.780 24.509 1.00 41.91 86 GLU A C 1
ATOM 696 O O . GLU A 1 86 ? 6.021 4.505 25.548 1.00 41.91 86 GLU A O 1
ATOM 701 N N . LYS A 1 87 ? 5.974 5.555 23.567 1.00 37.66 87 LYS A N 1
ATOM 702 C CA . LYS A 1 87 ? 7.252 6.267 23.716 1.00 37.66 87 LYS A CA 1
ATOM 703 C C . LYS A 1 87 ? 7.067 7.768 23.585 1.00 37.66 87 LYS A C 1
ATOM 705 O O . LYS A 1 87 ? 6.288 8.176 22.696 1.00 37.66 87 LYS A O 1
#

Radius of gyration: 13.87 Å; chains: 1; bounding box: 38×28×40 Å

Sequence (87 aa):
KHDFNIEEDPGVMSVTRIHNYYKQNNIKTVIMGASFRNIKQILGLAGCDLLTISPKLLDQLALEHTKDNEKIQIYLNKEQIKQKHEK

Foldseek 3Di:
DDDDDLCPPPLLVVLLVVQLVCVVVVPPDAREAEDDPALSVVLSQAPGRYYDDDPVRVVVVVVVCVPDPDDRDRNRDPVVSVVVVVD

pLDDT: mean 82.13, std 16.8, range [37.66, 97.0]

Secondary structure (DSSP, 8-state):
-----GGG-HHHHHHHHHHHHHHHTT--PPPEE---SSHHHHHTTTT-SEE---HHHHHHHHHHTTS--PPPPPSS-HHHHHHTT--